Protein AF-A0A1I4N1U7-F1 (afdb_monomer_lite)

Organism: NCBI:txid1123291

Radius of gyration: 27.16 Å; chains: 1; bounding box: 63×32×79 Å

Foldseek 3Di:
DEAEDQDVVVVVVVVVVLVVCVVVPVLVVVVVVLVVVPPDDPDDDDPPNPNQPPVNSVVVCCCSNDYHYHYPPPRFQWDFDWQKIWGAAPPPRDIDIDGPPDPRGDDPVNVVVCRDPVVSVLDHDPVQQVAAQPVPRDGHDPPPPDSHHPVVVVVVVVPDD

pLDDT: mean 72.29, std 11.99, range [39.81, 88.31]

Structure (mmCIF, N/CA/C/O backbone):
data_AF-A0A1I4N1U7-F1
#
_entry.id   AF-A0A1I4N1U7-F1
#
loop_
_atom_site.group_PDB
_atom_site.id
_atom_site.type_symbol
_atom_site.label_atom_id
_atom_site.label_alt_id
_atom_site.label_comp_id
_atom_site.label_asym_id
_atom_site.label_entity_id
_atom_site.label_seq_id
_atom_site.pdbx_PDB_ins_code
_atom_site.Cartn_x
_atom_site.Cartn_y
_atom_site.Cartn_z
_atom_site.occupancy
_atom_site.B_iso_or_equiv
_atom_site.auth_seq_id
_atom_site.auth_comp_id
_atom_site.auth_asym_id
_atom_site.auth_atom_id
_atom_site.pdbx_PDB_model_num
ATOM 1 N N . MET A 1 1 ? 19.500 -0.857 -9.298 1.00 81.88 1 MET A N 1
ATOM 2 C CA . MET A 1 1 ? 18.401 -0.002 -8.799 1.00 81.88 1 MET A CA 1
ATOM 3 C C . MET A 1 1 ? 17.379 -0.821 -8.011 1.00 81.88 1 MET A C 1
ATOM 5 O O . MET A 1 1 ? 16.986 -1.894 -8.466 1.00 81.88 1 MET A O 1
ATOM 9 N N . LYS A 1 2 ? 16.947 -0.338 -6.834 1.00 85.44 2 LYS A N 1
ATOM 10 C CA . LYS A 1 2 ? 15.832 -0.913 -6.055 1.00 85.44 2 LYS A CA 1
ATOM 11 C C . LYS A 1 2 ? 14.646 0.051 -6.083 1.00 85.44 2 LYS A C 1
ATOM 13 O O . LYS A 1 2 ? 14.818 1.215 -5.746 1.00 85.44 2 LYS A O 1
ATOM 18 N N . ILE A 1 3 ? 13.468 -0.454 -6.439 1.00 84.62 3 ILE A N 1
ATOM 19 C CA . ILE A 1 3 ? 12.209 0.299 -6.466 1.00 84.62 3 ILE A CA 1
ATOM 20 C C . ILE A 1 3 ? 11.267 -0.354 -5.460 1.00 84.62 3 ILE A C 1
ATOM 22 O O . ILE A 1 3 ? 11.062 -1.569 -5.505 1.00 84.62 3 ILE A O 1
ATOM 26 N N . ILE A 1 4 ? 10.742 0.445 -4.536 1.00 84.12 4 ILE A N 1
ATOM 27 C CA . ILE A 1 4 ? 9.726 0.015 -3.577 1.00 84.12 4 ILE A CA 1
ATOM 28 C C . ILE A 1 4 ? 8.384 0.498 -4.113 1.00 84.12 4 ILE A C 1
ATOM 30 O O . ILE A 1 4 ? 8.255 1.672 -4.447 1.00 84.12 4 ILE A O 1
ATOM 34 N N . VAL A 1 5 ? 7.430 -0.416 -4.240 1.00 79.25 5 VAL A N 1
ATOM 35 C CA . VAL A 1 5 ? 6.082 -0.137 -4.743 1.00 79.25 5 VAL A CA 1
ATOM 36 C C . VAL A 1 5 ? 5.042 -0.526 -3.711 1.00 79.25 5 VAL A C 1
ATOM 38 O O . VAL A 1 5 ? 5.297 -1.372 -2.853 1.00 79.25 5 VAL A O 1
ATOM 41 N N . ALA A 1 6 ? 3.876 0.087 -3.830 1.00 70.94 6 ALA A N 1
ATOM 42 C CA . ALA A 1 6 ? 2.799 0.013 -2.867 1.00 70.94 6 ALA A CA 1
ATOM 43 C C . ALA A 1 6 ? 1.665 -0.898 -3.326 1.00 70.94 6 ALA A C 1
ATOM 45 O O . ALA A 1 6 ? 0.542 -0.662 -2.908 1.00 70.94 6 ALA A O 1
ATOM 46 N N . ASN A 1 7 ? 1.893 -1.860 -4.231 1.00 65.00 7 ASN A N 1
ATOM 47 C CA . ASN A 1 7 ? 1.105 -3.097 -4.362 1.00 65.00 7 ASN A CA 1
ATOM 48 C C . ASN A 1 7 ? 1.618 -3.948 -5.539 1.00 65.00 7 ASN A C 1
ATOM 50 O O . ASN A 1 7 ? 2.520 -3.576 -6.295 1.00 65.00 7 ASN A O 1
ATOM 54 N N . GLN A 1 8 ? 1.005 -5.122 -5.728 1.00 68.69 8 GLN A N 1
ATOM 55 C CA . GLN A 1 8 ? 1.286 -6.002 -6.863 1.00 68.69 8 GLN A CA 1
ATOM 56 C C . GLN A 1 8 ? 0.906 -5.384 -8.221 1.00 68.69 8 GLN A C 1
ATOM 58 O O . GLN A 1 8 ? 1.605 -5.640 -9.198 1.00 68.69 8 GLN A O 1
ATOM 63 N N . ALA A 1 9 ? -0.144 -4.559 -8.309 1.00 66.06 9 ALA A N 1
ATOM 64 C CA . ALA A 1 9 ? -0.532 -3.942 -9.578 1.00 66.06 9 ALA A CA 1
ATOM 65 C C . ALA A 1 9 ? 0.510 -2.909 -10.037 1.00 66.06 9 ALA A C 1
ATOM 67 O O . ALA A 1 9 ? 0.911 -2.920 -11.202 1.00 66.06 9 ALA A O 1
ATOM 68 N N . GLU A 1 10 ? 1.028 -2.092 -9.116 1.00 72.00 10 GLU A N 1
ATOM 69 C CA . GLU A 1 10 ? 2.164 -1.199 -9.364 1.00 72.00 10 GLU A CA 1
ATOM 70 C C . GLU A 1 10 ? 3.428 -1.980 -9.713 1.00 72.00 10 GLU A C 1
ATOM 72 O O . GLU A 1 10 ? 4.117 -1.645 -10.677 1.00 72.00 10 GLU A O 1
ATOM 77 N N . LYS A 1 11 ? 3.713 -3.074 -8.994 1.00 80.00 11 LYS A N 1
ATOM 78 C CA . LYS A 1 11 ? 4.831 -3.960 -9.334 1.00 80.00 11 LYS A CA 1
ATOM 79 C C . LYS A 1 11 ? 4.727 -4.463 -10.769 1.00 80.00 11 LYS A C 1
ATOM 81 O O . LYS A 1 11 ? 5.711 -4.402 -11.506 1.00 80.00 11 LYS A O 1
ATOM 86 N N . ASP A 1 12 ? 3.556 -4.936 -11.178 1.00 76.31 12 ASP A N 1
ATOM 87 C CA . ASP A 1 12 ? 3.317 -5.461 -12.521 1.00 76.31 12 ASP A CA 1
ATOM 88 C C . ASP A 1 12 ? 3.373 -4.360 -13.585 1.00 76.31 12 ASP A C 1
ATOM 90 O O . ASP A 1 12 ? 3.810 -4.607 -14.711 1.00 76.31 12 ASP A O 1
ATOM 94 N N . LEU A 1 13 ? 2.924 -3.145 -13.258 1.00 81.81 13 LEU A N 1
ATOM 95 C CA . LEU A 1 13 ? 3.002 -1.981 -14.139 1.00 81.81 13 LEU A CA 1
ATOM 96 C C . LEU A 1 13 ? 4.458 -1.564 -14.370 1.00 81.81 13 LEU A C 1
ATOM 98 O O . LEU A 1 13 ? 4.891 -1.462 -15.515 1.00 81.81 13 LEU A O 1
ATOM 102 N N . ILE A 1 14 ? 5.222 -1.381 -13.293 1.00 85.88 14 ILE A N 1
ATOM 103 C CA . ILE A 1 14 ? 6.627 -0.969 -13.354 1.00 85.88 14 ILE A CA 1
ATOM 104 C C . ILE A 1 14 ? 7.465 -2.058 -14.029 1.00 85.88 14 ILE A C 1
ATOM 106 O O . ILE A 1 14 ? 8.285 -1.757 -14.891 1.00 85.88 14 ILE A O 1
ATOM 110 N N . THR A 1 15 ? 7.194 -3.334 -13.745 1.00 85.31 15 THR A N 1
ATOM 111 C CA . THR A 1 15 ? 7.842 -4.456 -14.445 1.00 85.31 15 THR A CA 1
ATOM 112 C C . THR A 1 15 ? 7.575 -4.401 -15.952 1.00 85.31 15 THR A C 1
ATOM 114 O O . THR A 1 15 ? 8.503 -4.528 -16.749 1.00 85.31 15 THR A O 1
ATOM 117 N N . ARG A 1 16 ? 6.322 -4.166 -16.368 1.00 85.62 16 ARG A N 1
ATOM 118 C CA . ARG A 1 16 ? 5.968 -4.020 -17.790 1.00 85.62 16 ARG A CA 1
ATOM 119 C C . ARG A 1 16 ? 6.640 -2.814 -18.437 1.00 85.62 16 ARG A C 1
ATOM 121 O O . ARG A 1 16 ? 7.073 -2.928 -19.579 1.00 85.62 16 ARG A O 1
ATOM 128 N N . LEU A 1 17 ? 6.757 -1.699 -17.720 1.00 86.38 17 LEU A N 1
ATOM 129 C CA . LEU A 1 17 ? 7.457 -0.511 -18.200 1.00 86.38 17 LEU A CA 1
ATOM 130 C C . LEU A 1 17 ? 8.930 -0.818 -18.491 1.00 86.38 17 LEU A C 1
ATOM 132 O O . LEU A 1 17 ? 9.381 -0.561 -19.600 1.00 86.38 17 LEU A O 1
ATOM 136 N N . PHE A 1 18 ? 9.661 -1.420 -17.548 1.00 85.81 18 PHE A N 1
ATOM 137 C CA . PHE A 1 18 ? 11.071 -1.772 -17.763 1.00 85.81 18 PHE A CA 1
ATOM 138 C C . PHE A 1 18 ? 11.259 -2.801 -18.881 1.00 85.81 18 PHE A C 1
ATOM 140 O O . PHE A 1 18 ? 12.165 -2.651 -19.702 1.00 85.81 18 PHE A O 1
ATOM 147 N N . ASN A 1 19 ? 10.363 -3.786 -18.985 1.00 84.00 19 ASN A N 1
ATOM 148 C CA . ASN A 1 19 ? 10.372 -4.726 -20.106 1.00 84.00 19 ASN A CA 1
ATOM 149 C C . ASN A 1 19 ? 10.163 -4.005 -21.444 1.00 84.00 19 ASN A C 1
ATOM 151 O O . ASN A 1 19 ? 10.911 -4.249 -22.386 1.00 84.00 19 ASN A O 1
ATOM 155 N N . ALA A 1 20 ? 9.213 -3.070 -21.519 1.00 84.19 20 ALA A N 1
ATOM 156 C CA . ALA A 1 20 ? 8.991 -2.271 -22.719 1.00 84.19 20 ALA A CA 1
ATOM 157 C C . ALA A 1 20 ? 10.212 -1.396 -23.047 1.00 84.19 20 ALA A C 1
ATOM 159 O O . ALA A 1 20 ? 10.644 -1.352 -24.194 1.00 84.19 20 ALA A O 1
ATOM 160 N N . MET A 1 21 ? 10.822 -0.739 -22.055 1.00 82.44 21 MET A N 1
ATOM 161 C CA . MET A 1 21 ? 12.041 0.055 -22.260 1.00 82.44 21 MET A CA 1
ATOM 162 C C . MET A 1 21 ? 13.187 -0.784 -22.842 1.00 82.44 21 MET A C 1
ATOM 164 O O . MET A 1 21 ? 13.931 -0.304 -23.702 1.00 82.44 21 MET A O 1
ATOM 168 N N . HIS A 1 22 ? 13.312 -2.032 -22.388 1.00 80.25 22 HIS A N 1
ATOM 169 C CA . HIS A 1 22 ? 14.269 -2.990 -22.923 1.00 80.25 22 HIS A CA 1
ATOM 170 C C . HIS A 1 22 ? 13.914 -3.409 -24.359 1.00 80.25 22 HIS A C 1
ATOM 172 O O . HIS A 1 22 ? 14.766 -3.338 -25.241 1.00 80.25 22 HIS A O 1
ATOM 178 N N . GLU A 1 23 ? 12.659 -3.786 -24.623 1.00 80.81 23 GLU A N 1
ATOM 179 C CA . GLU A 1 23 ? 12.181 -4.188 -25.956 1.00 80.81 23 GLU A CA 1
ATOM 180 C C . GLU A 1 23 ? 12.316 -3.077 -27.006 1.00 80.81 23 GLU A C 1
ATOM 182 O O . GLU A 1 23 ? 12.670 -3.349 -28.152 1.00 80.81 23 GLU A O 1
ATOM 187 N N . PHE A 1 24 ? 12.084 -1.820 -26.621 1.00 81.19 24 PHE A N 1
ATOM 188 C CA . PHE A 1 24 ? 12.241 -0.663 -27.503 1.00 81.19 24 PHE A CA 1
ATOM 189 C C . PHE A 1 24 ? 13.697 -0.205 -27.666 1.00 81.19 24 PHE A C 1
ATOM 191 O O . PHE A 1 24 ? 13.947 0.778 -28.365 1.00 81.19 24 PHE A O 1
ATOM 198 N N . GLY A 1 25 ? 14.662 -0.887 -27.041 1.00 72.25 25 GLY A N 1
ATOM 199 C CA . GLY A 1 25 ? 16.081 -0.571 -27.187 1.00 72.25 25 GLY A CA 1
ATOM 200 C C . GLY A 1 25 ? 16.435 0.830 -26.685 1.00 72.25 25 GLY A C 1
ATOM 201 O O . GLY A 1 25 ? 17.335 1.467 -27.229 1.00 72.25 25 GLY A O 1
ATOM 202 N N . ILE A 1 26 ? 15.748 1.341 -25.653 1.00 73.69 26 ILE A N 1
ATOM 203 C CA . ILE A 1 26 ? 15.978 2.706 -25.141 1.00 73.69 26 ILE A CA 1
ATOM 204 C C . ILE A 1 26 ? 17.439 2.898 -24.715 1.00 73.69 26 ILE A C 1
ATOM 206 O O . ILE A 1 26 ? 18.019 3.953 -24.948 1.00 73.69 26 ILE A O 1
ATOM 210 N N . LEU A 1 27 ? 18.074 1.862 -24.167 1.00 68.06 27 LEU A N 1
ATOM 211 C CA . LEU A 1 27 ? 19.499 1.886 -23.823 1.00 68.06 27 LEU A CA 1
ATOM 212 C C . LEU A 1 27 ? 20.405 2.019 -25.054 1.00 68.06 27 LEU A C 1
ATOM 214 O O . LEU A 1 27 ? 21.406 2.730 -25.015 1.00 68.06 27 LEU A O 1
ATOM 218 N N . GLU A 1 28 ? 20.053 1.361 -26.157 1.00 69.00 28 GLU A N 1
ATOM 219 C CA . GLU A 1 28 ? 20.783 1.463 -27.424 1.00 69.00 28 GLU A CA 1
ATOM 220 C C . GLU A 1 28 ? 20.582 2.843 -28.055 1.00 69.00 28 GLU A C 1
ATOM 222 O O . GLU A 1 28 ? 21.521 3.410 -28.613 1.00 69.00 28 GLU A O 1
ATOM 227 N N . TYR A 1 29 ? 19.384 3.415 -27.911 1.00 67.94 29 TYR A N 1
ATOM 228 C CA . TYR A 1 29 ? 19.085 4.786 -28.308 1.00 67.94 29 TYR A CA 1
ATOM 229 C C . TYR A 1 29 ? 19.911 5.802 -27.504 1.00 67.94 29 TYR A C 1
ATOM 231 O O . TYR A 1 29 ? 20.592 6.633 -28.102 1.00 67.94 29 TYR A O 1
ATOM 239 N N . ILE A 1 30 ? 19.936 5.686 -26.170 1.00 67.19 30 ILE A N 1
ATOM 240 C CA . ILE A 1 30 ? 20.739 6.541 -25.279 1.00 67.19 30 ILE A CA 1
ATOM 241 C C . ILE A 1 30 ? 22.227 6.447 -25.637 1.00 67.19 30 ILE A C 1
ATOM 243 O O . ILE A 1 30 ? 22.895 7.473 -25.769 1.00 67.19 30 ILE A O 1
ATOM 247 N N . HIS A 1 31 ? 22.745 5.234 -25.858 1.00 64.50 31 HIS A N 1
ATOM 248 C CA . HIS A 1 31 ? 24.144 5.020 -26.236 1.00 64.50 31 HIS A CA 1
ATOM 249 C C . HIS A 1 31 ? 24.481 5.592 -27.626 1.00 64.50 31 HIS A C 1
ATOM 251 O O . HIS A 1 31 ? 25.570 6.118 -27.858 1.00 64.50 31 HIS A O 1
ATOM 257 N N . LYS A 1 32 ? 23.543 5.514 -28.575 1.00 64.06 32 LYS A N 1
ATOM 258 C CA . LYS A 1 32 ? 23.714 6.040 -29.935 1.00 64.06 32 LYS A CA 1
ATOM 259 C C . LYS A 1 32 ? 23.662 7.567 -29.991 1.00 64.06 32 LYS A C 1
ATOM 261 O O . LYS A 1 32 ? 24.381 8.152 -30.794 1.00 64.06 32 LYS A O 1
ATOM 266 N N . GLU A 1 33 ? 22.829 8.209 -29.179 1.00 62.56 33 GLU A N 1
ATOM 267 C CA . GLU A 1 33 ? 22.786 9.674 -29.092 1.00 62.56 33 GLU A CA 1
ATOM 268 C C . GLU A 1 33 ? 24.039 10.220 -28.390 1.00 62.56 33 GLU A C 1
ATOM 270 O O . GLU A 1 33 ? 24.707 11.091 -28.937 1.00 62.56 33 GLU A O 1
ATOM 275 N N . THR A 1 34 ? 24.472 9.610 -27.280 1.00 58.56 34 THR A N 1
ATOM 276 C CA . THR A 1 34 ? 25.704 10.025 -26.571 1.00 58.56 34 THR A CA 1
ATOM 277 C C . THR A 1 34 ? 26.985 9.846 -27.389 1.00 58.56 34 THR A C 1
ATOM 279 O O . THR A 1 34 ? 27.931 10.610 -27.226 1.00 58.56 34 THR A O 1
ATOM 282 N N . THR A 1 35 ? 27.041 8.877 -28.308 1.00 55.97 35 THR A N 1
ATOM 283 C CA . THR A 1 35 ? 28.216 8.675 -29.177 1.00 55.97 35 THR A CA 1
ATOM 284 C C . THR A 1 35 ? 28.219 9.555 -30.429 1.00 55.97 35 THR A C 1
ATOM 286 O O . THR A 1 35 ? 29.297 9.867 -30.938 1.00 55.97 35 THR A O 1
ATOM 289 N N . LYS A 1 36 ? 27.062 10.017 -30.924 1.00 54.56 36 LYS A N 1
ATOM 290 C CA . LYS A 1 36 ? 26.997 10.922 -32.090 1.00 54.56 36 LYS A CA 1
ATOM 291 C C . LYS A 1 36 ? 27.615 12.297 -31.819 1.00 54.56 36 LYS A C 1
ATOM 293 O O . LYS A 1 36 ? 28.273 12.826 -32.716 1.00 54.56 36 LYS A O 1
ATOM 298 N N . ASP A 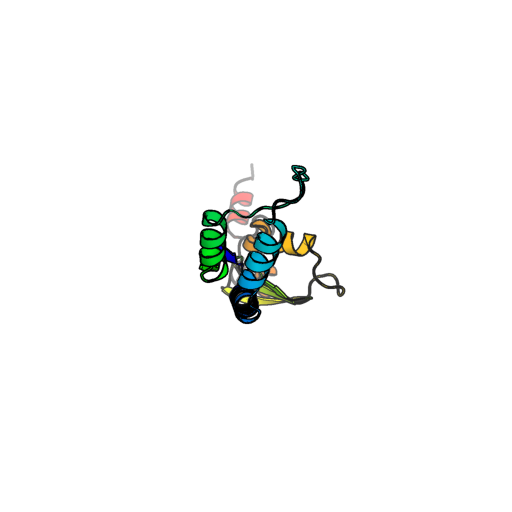1 37 ? 27.478 12.821 -30.604 1.00 51.00 37 ASP A N 1
ATOM 299 C CA . ASP A 1 37 ? 28.015 14.138 -30.222 1.00 51.00 37 ASP A CA 1
ATOM 300 C C . ASP A 1 37 ? 29.476 14.110 -29.740 1.00 51.00 37 ASP A C 1
ATOM 302 O O . ASP A 1 37 ? 30.084 15.150 -29.515 1.00 51.00 37 ASP A O 1
ATOM 306 N N . THR A 1 38 ? 30.114 12.934 -29.689 1.00 48.62 38 THR A N 1
ATOM 307 C CA . THR A 1 38 ? 31.555 12.813 -29.365 1.00 48.62 38 THR A CA 1
ATOM 308 C C . THR A 1 38 ? 32.497 13.001 -30.560 1.00 48.62 38 THR A C 1
ATOM 310 O O . THR A 1 38 ? 33.710 12.809 -30.442 1.00 48.62 38 THR A O 1
ATOM 313 N N . SER A 1 39 ? 31.984 13.417 -31.722 1.00 47.09 39 SER A N 1
ATOM 314 C CA . SER A 1 39 ? 32.859 13.934 -32.781 1.00 47.09 39 SER A CA 1
ATOM 315 C C . SER A 1 39 ? 33.426 15.279 -32.314 1.00 47.09 39 SER A C 1
ATOM 317 O O . SER A 1 39 ? 32.629 16.158 -31.995 1.00 47.09 39 SER A O 1
ATOM 319 N N . PRO A 1 40 ? 34.755 15.496 -32.279 1.00 44.12 40 PRO A N 1
ATOM 320 C CA . PRO A 1 40 ? 35.328 16.744 -31.791 1.00 44.12 40 PRO A CA 1
ATOM 321 C C . PRO A 1 40 ? 35.007 17.869 -32.782 1.00 44.12 40 PRO A C 1
ATOM 323 O O . PRO A 1 40 ? 35.767 18.147 -33.707 1.00 44.12 40 PRO A O 1
ATOM 326 N N . ARG A 1 41 ? 33.849 18.507 -32.616 1.00 49.03 41 ARG A N 1
ATOM 327 C CA . ARG A 1 41 ? 33.580 19.836 -33.151 1.00 49.03 41 ARG A CA 1
ATOM 328 C C . ARG A 1 41 ? 34.124 20.820 -32.133 1.00 49.03 41 ARG A C 1
ATOM 330 O O . ARG A 1 41 ? 33.528 21.009 -31.085 1.00 49.03 41 ARG A O 1
ATOM 337 N N . ASP A 1 42 ? 35.302 21.350 -32.445 1.00 43.44 42 ASP A N 1
ATOM 338 C CA . ASP A 1 42 ? 35.855 22.599 -31.918 1.00 43.44 42 ASP A CA 1
ATOM 339 C C . ASP A 1 42 ? 35.376 22.997 -30.513 1.00 43.44 42 ASP A C 1
ATOM 341 O O . ASP A 1 42 ? 34.525 23.861 -30.373 1.00 43.44 42 ASP A O 1
ATOM 345 N N . GLY A 1 43 ? 35.965 22.397 -29.475 1.00 47.38 43 GLY A N 1
ATOM 346 C CA . GLY A 1 43 ? 36.270 23.064 -28.198 1.00 47.38 43 GLY A CA 1
ATOM 347 C C . GLY A 1 43 ? 35.158 23.775 -27.410 1.00 47.38 43 GLY A C 1
ATOM 348 O O . GLY A 1 43 ? 35.490 24.468 -26.452 1.00 47.38 43 GLY A O 1
ATOM 349 N N . THR A 1 44 ? 33.883 23.624 -27.752 1.00 46.06 44 THR A N 1
ATOM 350 C CA . THR A 1 44 ? 32.753 24.184 -27.001 1.00 46.06 44 THR A CA 1
ATOM 351 C C . THR A 1 44 ? 31.837 23.053 -26.578 1.00 46.06 44 THR A C 1
ATOM 353 O O . THR A 1 44 ? 30.884 22.722 -27.277 1.00 46.06 44 THR A O 1
ATOM 356 N N . VAL A 1 45 ? 32.163 22.445 -25.439 1.00 47.41 45 VAL A N 1
ATOM 357 C CA . VAL A 1 45 ? 31.194 21.665 -24.667 1.00 47.41 45 VAL A CA 1
ATOM 358 C C . VAL A 1 45 ? 30.226 22.696 -24.091 1.00 47.41 45 VAL A C 1
ATOM 360 O O . VAL A 1 45 ? 30.654 23.562 -23.326 1.00 47.41 45 VAL A O 1
ATOM 363 N N . ASN A 1 46 ? 28.965 22.684 -24.522 1.00 50.47 46 ASN A N 1
ATOM 364 C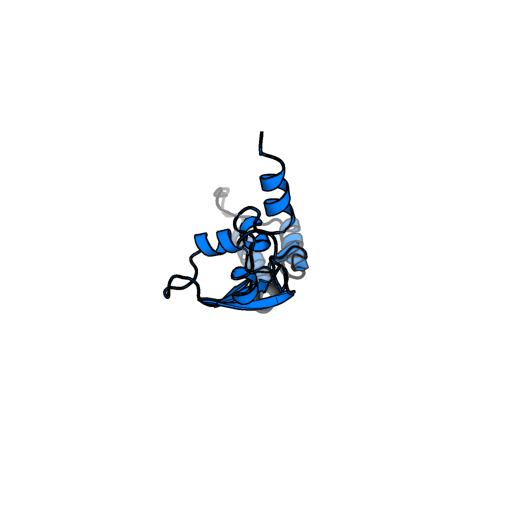 CA . ASN A 1 46 ? 27.936 23.402 -23.779 1.00 50.47 46 ASN A CA 1
ATOM 365 C C . ASN A 1 46 ? 27.723 22.634 -22.469 1.00 50.47 46 ASN A C 1
ATOM 367 O O . ASN A 1 46 ? 27.673 21.407 -22.487 1.00 50.47 46 ASN A O 1
ATOM 371 N N . ASP A 1 47 ? 27.576 23.334 -21.344 1.00 49.16 47 ASP A N 1
ATOM 372 C CA . ASP A 1 47 ? 27.331 22.713 -20.027 1.00 49.16 47 ASP A CA 1
ATOM 373 C C . ASP A 1 47 ? 26.049 21.843 -19.985 1.00 49.16 47 ASP A C 1
ATOM 375 O O . ASP A 1 47 ? 25.844 21.095 -19.031 1.00 49.16 47 ASP A O 1
ATOM 379 N N . ASP A 1 48 ? 25.211 21.905 -21.026 1.00 50.00 48 ASP A N 1
ATOM 380 C CA . ASP A 1 48 ? 23.978 21.126 -21.181 1.00 50.00 48 ASP A CA 1
ATOM 381 C C . ASP A 1 48 ? 24.172 19.771 -21.901 1.00 50.00 48 ASP A C 1
ATOM 383 O O . ASP A 1 48 ? 23.230 18.976 -21.976 1.00 50.00 48 ASP A O 1
ATOM 387 N N . ASP A 1 49 ? 25.370 19.470 -22.419 1.00 49.84 49 ASP A N 1
ATOM 388 C CA . ASP A 1 49 ? 25.642 18.200 -23.100 1.00 49.84 49 ASP A CA 1
ATOM 389 C C . ASP A 1 49 ? 25.909 17.089 -22.069 1.00 49.84 49 ASP A C 1
ATOM 391 O O . ASP A 1 49 ? 26.999 16.950 -21.506 1.00 49.84 49 ASP A O 1
ATOM 395 N N . PHE A 1 50 ? 24.887 16.270 -21.807 1.00 52.47 50 PHE A N 1
ATOM 396 C CA . PHE A 1 50 ? 24.959 15.150 -20.866 1.00 52.47 50 PHE A CA 1
ATOM 397 C C . PHE A 1 50 ? 25.762 13.982 -21.465 1.00 52.47 50 PHE A C 1
ATOM 399 O O . PHE A 1 50 ? 25.218 13.047 -22.057 1.00 52.47 50 PHE A O 1
ATOM 406 N N . ILE A 1 51 ? 27.086 14.037 -21.330 1.00 55.59 51 ILE A N 1
ATOM 407 C CA . ILE A 1 51 ? 27.981 12.958 -21.755 1.00 55.59 51 ILE A CA 1
ATOM 408 C C . ILE A 1 51 ? 27.944 11.851 -20.698 1.00 55.59 51 ILE A C 1
ATOM 410 O O . ILE A 1 51 ? 28.567 11.969 -19.646 1.00 55.59 51 ILE A O 1
ATOM 414 N N . ILE A 1 52 ? 27.232 10.761 -20.990 1.00 57.62 52 ILE A N 1
ATOM 415 C CA . ILE A 1 52 ? 27.286 9.539 -20.179 1.00 57.62 52 ILE A CA 1
ATOM 416 C C . ILE A 1 52 ? 28.590 8.818 -20.519 1.00 57.62 52 ILE A C 1
ATOM 418 O O . ILE A 1 52 ? 28.781 8.337 -21.641 1.00 57.62 52 ILE A O 1
ATOM 422 N N . TRP A 1 53 ? 29.503 8.742 -19.557 1.00 57.59 53 TRP A N 1
ATOM 423 C CA . TRP A 1 53 ? 30.784 8.067 -19.742 1.00 57.59 53 TRP A CA 1
ATOM 424 C C . TRP A 1 53 ? 30.568 6.547 -19.841 1.00 57.59 53 TRP A C 1
ATOM 426 O O . TRP A 1 53 ? 29.606 6.003 -19.305 1.00 57.59 53 TRP A O 1
ATOM 436 N N . SER A 1 54 ? 31.448 5.821 -20.544 1.00 60.31 54 SER A N 1
ATOM 437 C CA . SER A 1 54 ? 31.245 4.382 -20.836 1.00 60.31 54 SER A CA 1
ATOM 438 C C . SER A 1 54 ? 30.958 3.509 -19.600 1.00 60.31 54 SER A C 1
ATOM 440 O O . SER A 1 54 ? 30.165 2.577 -19.672 1.00 60.31 54 SER A O 1
ATOM 442 N N . ASN A 1 55 ? 31.539 3.861 -18.453 1.00 64.62 55 ASN A N 1
ATOM 443 C CA . ASN A 1 55 ? 31.300 3.231 -17.156 1.00 64.62 55 ASN A CA 1
ATOM 444 C C . ASN A 1 55 ? 29.901 3.530 -16.588 1.00 64.62 55 ASN A C 1
ATOM 446 O O . ASN A 1 55 ? 29.295 2.662 -15.970 1.00 64.62 55 ASN A O 1
ATOM 450 N N . GLU A 1 56 ? 29.376 4.735 -16.795 1.00 63.28 56 GLU A N 1
ATOM 451 C CA . GLU A 1 56 ? 28.028 5.132 -16.371 1.00 63.28 56 GLU A CA 1
ATOM 452 C C . GLU A 1 56 ? 26.956 4.485 -17.255 1.00 63.28 56 GLU A C 1
ATOM 454 O O . GLU A 1 56 ? 25.900 4.094 -16.763 1.00 63.28 56 GLU A O 1
ATOM 459 N N . ALA A 1 57 ? 27.250 4.287 -18.544 1.00 65.56 57 ALA A N 1
ATOM 460 C CA . ALA A 1 57 ? 26.367 3.581 -19.469 1.00 65.56 57 ALA A CA 1
ATOM 461 C C . ALA A 1 57 ? 26.188 2.099 -19.090 1.00 65.56 57 ALA A C 1
ATOM 463 O O . ALA A 1 57 ? 25.084 1.565 -19.205 1.00 65.56 57 ALA A O 1
ATOM 464 N N . ASP A 1 58 ? 27.246 1.441 -18.606 1.00 66.50 58 ASP A N 1
ATOM 465 C CA . ASP A 1 58 ? 27.169 0.057 -18.130 1.00 66.50 58 ASP A CA 1
ATOM 466 C C . ASP A 1 58 ? 26.383 -0.061 -16.816 1.00 66.50 58 ASP A C 1
ATOM 468 O O . ASP A 1 58 ? 25.567 -0.974 -16.678 1.00 66.50 58 ASP A O 1
ATOM 472 N N . ILE A 1 59 ? 26.541 0.900 -15.899 1.00 72.06 59 ILE A N 1
ATOM 473 C CA . ILE A 1 59 ? 25.737 0.977 -14.668 1.00 72.06 59 ILE A CA 1
ATOM 474 C C . ILE A 1 59 ? 24.259 1.181 -15.015 1.00 72.06 59 ILE A C 1
ATOM 476 O O . ILE A 1 59 ? 23.410 0.434 -14.538 1.00 72.06 59 ILE A O 1
ATOM 480 N N . LEU A 1 60 ? 23.939 2.135 -15.894 1.00 70.56 60 LEU A N 1
ATOM 481 C CA . LEU A 1 60 ? 22.564 2.389 -16.335 1.00 70.56 60 LEU A CA 1
ATOM 482 C C . LEU A 1 60 ? 21.949 1.173 -17.029 1.00 70.56 60 LEU A C 1
ATOM 484 O O . LEU A 1 60 ? 20.776 0.872 -16.813 1.00 70.56 60 LEU A O 1
ATOM 488 N N . ARG A 1 61 ? 22.736 0.441 -17.826 1.00 70.31 61 ARG A N 1
ATOM 489 C CA . ARG A 1 61 ? 22.297 -0.820 -18.431 1.00 70.31 61 ARG A CA 1
ATOM 490 C C . ARG A 1 61 ? 21.944 -1.845 -17.358 1.00 70.31 61 ARG A C 1
ATOM 492 O O . ARG A 1 61 ? 20.889 -2.463 -17.451 1.00 70.31 61 ARG A O 1
ATOM 499 N N . GLU A 1 62 ? 22.785 -2.029 -16.346 1.00 71.81 62 GLU A N 1
ATOM 500 C CA . GLU A 1 62 ? 22.502 -2.971 -15.259 1.00 71.81 62 GLU A CA 1
ATOM 501 C C . GLU A 1 62 ? 21.269 -2.545 -14.444 1.00 71.81 62 GLU A C 1
ATOM 503 O O . GLU A 1 62 ? 20.400 -3.365 -14.143 1.00 71.81 62 GLU A O 1
ATOM 508 N N . GLU A 1 63 ? 21.140 -1.250 -14.156 1.00 74.69 63 GLU A N 1
ATOM 509 C CA . GLU A 1 63 ? 20.040 -0.689 -13.372 1.00 74.69 63 GLU A CA 1
ATOM 510 C C . GLU A 1 63 ? 18.683 -0.759 -14.087 1.00 74.69 63 GLU A C 1
ATOM 512 O O . GLU A 1 63 ? 17.673 -1.032 -13.434 1.00 74.69 63 GLU A O 1
ATOM 517 N N . ILE A 1 64 ? 18.656 -0.528 -15.403 1.00 75.12 64 ILE A N 1
ATOM 518 C CA . ILE A 1 64 ? 17.437 -0.511 -16.226 1.00 75.12 64 ILE A CA 1
ATOM 519 C C . ILE A 1 64 ? 17.047 -1.921 -16.682 1.00 75.12 64 ILE A C 1
ATOM 521 O O . ILE A 1 64 ? 15.859 -2.231 -16.729 1.00 75.12 64 ILE A O 1
ATOM 525 N N . CYS A 1 65 ? 18.009 -2.796 -16.997 1.00 73.75 65 CYS A N 1
ATOM 526 C CA . CYS A 1 65 ? 17.700 -4.165 -17.423 1.00 73.75 65 CYS A CA 1
ATOM 527 C C . CYS A 1 65 ? 17.316 -5.081 -16.256 1.00 73.75 65 CYS A C 1
ATOM 529 O O . CYS A 1 65 ? 16.582 -6.047 -16.461 1.00 73.75 65 CYS A O 1
ATOM 531 N N . TYR A 1 66 ? 17.807 -4.804 -15.043 1.00 76.00 66 TYR A N 1
ATOM 532 C CA . TYR A 1 66 ? 17.594 -5.669 -13.881 1.00 76.00 66 TYR A CA 1
ATOM 533 C C . TYR A 1 66 ? 17.156 -4.890 -12.627 1.00 76.00 66 TYR A C 1
ATOM 535 O O . TYR A 1 66 ? 17.804 -4.977 -11.577 1.00 76.00 66 TYR A O 1
ATOM 543 N N . PRO A 1 67 ? 16.042 -4.134 -12.680 1.00 82.25 67 PRO A N 1
ATOM 544 C CA . PRO A 1 67 ? 15.537 -3.433 -11.511 1.00 82.25 67 PRO A CA 1
ATOM 545 C C . PRO A 1 67 ? 14.999 -4.433 -10.481 1.00 82.25 67 PRO A C 1
ATOM 547 O O . PRO A 1 67 ? 14.225 -5.343 -10.786 1.00 82.25 67 PRO A O 1
ATOM 550 N N . ARG A 1 68 ? 15.364 -4.237 -9.213 1.00 85.06 68 ARG A N 1
ATOM 551 C CA . ARG A 1 68 ? 14.797 -5.004 -8.101 1.00 85.06 68 ARG A CA 1
ATOM 552 C C . ARG A 1 68 ? 13.532 -4.306 -7.608 1.00 85.06 68 ARG A C 1
ATOM 554 O O . ARG A 1 68 ? 13.626 -3.339 -6.855 1.00 85.06 68 ARG A O 1
ATOM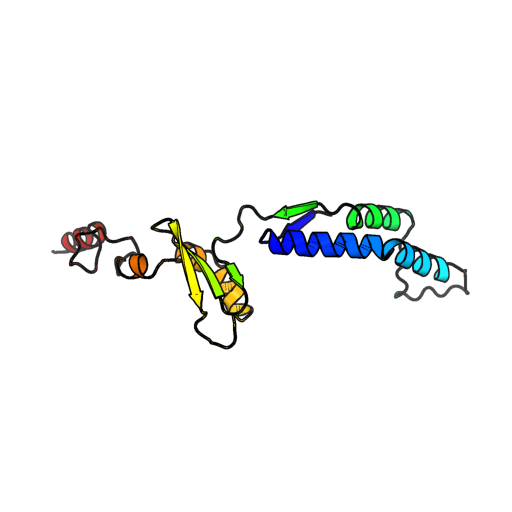 561 N N . ILE A 1 69 ? 12.367 -4.797 -8.033 1.00 85.38 69 ILE A N 1
ATOM 562 C CA . ILE A 1 69 ? 11.058 -4.246 -7.651 1.00 85.38 69 ILE A CA 1
ATOM 563 C C . ILE A 1 69 ? 10.485 -5.044 -6.472 1.00 85.38 69 ILE A C 1
ATOM 565 O O . ILE A 1 69 ? 10.126 -6.225 -6.594 1.00 85.38 69 ILE A O 1
ATOM 569 N N . GLU A 1 70 ? 10.408 -4.398 -5.315 1.00 85.69 70 GLU A N 1
ATOM 570 C CA . GLU A 1 70 ? 9.897 -4.976 -4.075 1.00 85.69 70 GLU A CA 1
ATOM 571 C C . GLU A 1 70 ? 8.604 -4.288 -3.668 1.00 85.69 70 GLU A C 1
ATOM 573 O O . GLU A 1 70 ? 8.497 -3.072 -3.746 1.00 85.69 70 GLU A O 1
ATOM 578 N N . ILE A 1 71 ? 7.636 -5.082 -3.222 1.00 76.69 71 ILE A N 1
ATOM 579 C CA . ILE A 1 71 ? 6.429 -4.550 -2.597 1.00 76.69 71 ILE A CA 1
ATOM 580 C C . ILE A 1 71 ? 6.801 -4.166 -1.167 1.00 76.69 71 ILE A C 1
ATOM 582 O O . ILE A 1 71 ? 7.468 -4.960 -0.485 1.00 76.69 71 ILE A O 1
ATOM 586 N N . ASP A 1 72 ? 6.419 -2.967 -0.733 1.00 79.25 72 ASP A N 1
ATOM 587 C CA . ASP A 1 72 ? 6.579 -2.588 0.664 1.00 79.25 72 ASP A CA 1
ATOM 588 C C . ASP A 1 72 ? 5.757 -3.545 1.531 1.00 79.25 72 ASP A C 1
ATOM 590 O O . ASP A 1 72 ? 4.561 -3.729 1.352 1.00 79.25 72 ASP A O 1
ATOM 594 N N . LYS A 1 73 ? 6.404 -4.213 2.484 1.00 61.53 73 LYS A N 1
ATOM 595 C CA . LYS A 1 73 ? 5.688 -5.112 3.402 1.00 61.53 73 LYS A CA 1
ATOM 596 C C . LYS A 1 73 ? 4.947 -4.349 4.496 1.00 61.53 73 LYS A C 1
ATOM 598 O O . LYS A 1 73 ? 4.194 -4.969 5.238 1.00 61.53 73 LYS A O 1
ATOM 603 N N . ASN A 1 74 ? 5.198 -3.048 4.600 1.00 65.12 74 ASN A N 1
ATOM 604 C CA . ASN A 1 74 ? 4.488 -2.125 5.474 1.00 65.12 74 ASN A CA 1
ATOM 605 C C . ASN A 1 74 ? 3.415 -1.346 4.709 1.00 65.12 74 ASN A C 1
ATOM 607 O O . ASN A 1 74 ? 2.911 -0.352 5.223 1.00 65.12 74 ASN A O 1
ATOM 611 N N . GLU A 1 75 ? 3.124 -1.761 3.476 1.00 60.88 75 GLU A N 1
ATOM 612 C CA . GLU A 1 75 ? 2.064 -1.187 2.673 1.00 60.88 75 GLU A CA 1
ATOM 613 C C . GLU A 1 75 ? 0.738 -1.237 3.430 1.00 60.88 75 GLU A C 1
ATOM 615 O O . GLU A 1 75 ? 0.346 -2.241 4.027 1.00 60.88 75 GLU A O 1
ATOM 620 N N . SER A 1 76 ? 0.113 -0.080 3.415 1.00 60.25 76 SER A N 1
ATOM 621 C CA . SER A 1 76 ? -1.158 0.306 3.992 1.00 60.25 76 SER A CA 1
ATOM 622 C C . SER A 1 76 ? -2.277 -0.671 3.634 1.00 60.25 76 SER A C 1
ATOM 624 O O . SER A 1 76 ? -2.475 -1.034 2.475 1.00 60.25 76 SER A O 1
ATOM 626 N N . ASP A 1 77 ? -3.070 -1.057 4.635 1.00 68.44 77 ASP A N 1
ATOM 627 C CA . ASP A 1 77 ? -4.240 -1.916 4.442 1.00 68.44 77 ASP A CA 1
ATOM 628 C C . ASP A 1 77 ? -5.322 -1.223 3.597 1.00 68.44 77 ASP A C 1
ATOM 630 O O . ASP A 1 77 ? -6.142 -1.905 2.979 1.00 68.44 77 ASP A O 1
ATOM 634 N N . ILE A 1 78 ? -5.321 0.115 3.551 1.00 81.50 78 ILE A N 1
ATOM 635 C CA . ILE A 1 78 ? -6.256 0.931 2.762 1.00 81.50 78 ILE A CA 1
ATOM 636 C C . ILE A 1 78 ? -5.713 1.198 1.348 1.00 81.50 78 ILE A C 1
ATOM 638 O O . ILE A 1 78 ? -4.660 1.806 1.172 1.00 81.50 78 ILE A O 1
ATOM 642 N N . LYS A 1 79 ? -6.493 0.809 0.339 1.00 82.19 79 LYS A N 1
ATOM 643 C CA . LYS A 1 79 ? -6.247 0.955 -1.100 1.00 82.19 79 LYS A CA 1
ATOM 644 C C . LYS A 1 79 ? -7.298 1.848 -1.739 1.00 82.19 79 LYS A C 1
ATOM 646 O O . LYS A 1 79 ? -8.478 1.728 -1.422 1.00 82.19 79 LYS A O 1
ATOM 6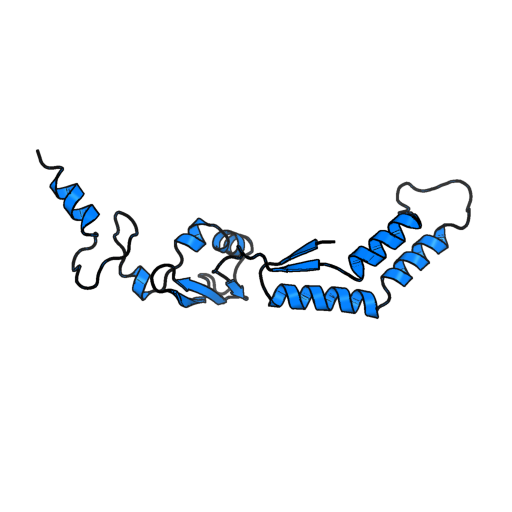51 N N . VAL A 1 80 ? -6.879 2.673 -2.692 1.00 81.88 80 VAL A N 1
ATOM 652 C CA . VAL A 1 80 ? -7.755 3.582 -3.438 1.00 81.88 80 VAL A CA 1
ATOM 653 C C . VAL A 1 80 ? -7.637 3.281 -4.932 1.00 81.88 80 VAL A C 1
ATOM 655 O O . VAL A 1 80 ? -6.545 3.327 -5.492 1.00 81.88 80 VAL A O 1
ATOM 658 N N . GLU A 1 81 ? -8.759 2.978 -5.580 1.00 79.19 81 GLU A N 1
ATOM 659 C CA . GLU A 1 81 ? -8.866 2.706 -7.016 1.00 79.19 81 GLU A CA 1
ATOM 660 C C . GLU A 1 81 ? -9.997 3.560 -7.616 1.00 79.19 81 GLU A C 1
ATOM 662 O O . GLU A 1 81 ? -11.164 3.162 -7.651 1.00 79.19 81 GLU A O 1
ATOM 667 N N . GLY A 1 82 ? -9.655 4.765 -8.083 1.00 78.12 82 GLY A N 1
ATOM 668 C CA . GLY A 1 82 ? -10.636 5.742 -8.566 1.00 78.12 82 GLY A CA 1
ATOM 669 C C . GLY A 1 82 ? -11.493 6.285 -7.421 1.00 78.12 82 GLY A C 1
ATOM 670 O O . GLY A 1 82 ? -10.979 6.941 -6.520 1.00 78.12 82 GLY A O 1
ATOM 671 N N . GLU A 1 83 ? -12.795 6.004 -7.457 1.00 81.06 83 GLU A N 1
ATOM 672 C CA . GLU A 1 83 ? -13.741 6.342 -6.382 1.00 81.06 83 GLU A CA 1
ATOM 673 C C . GLU A 1 83 ? -13.811 5.262 -5.291 1.00 81.06 83 GLU A C 1
ATOM 675 O O . GLU A 1 83 ? -14.364 5.495 -4.217 1.00 81.06 83 GLU A O 1
ATOM 680 N N . LEU A 1 84 ? -13.284 4.062 -5.559 1.00 83.56 84 LEU A N 1
ATOM 681 C CA . LEU A 1 84 ? -13.400 2.927 -4.654 1.00 83.56 84 LEU A CA 1
ATOM 682 C C . LEU A 1 84 ? -12.268 2.944 -3.628 1.00 83.56 84 LEU A C 1
ATOM 684 O O . LEU A 1 84 ? -11.094 2.873 -3.989 1.00 83.56 84 LEU A O 1
ATOM 688 N N . VAL A 1 85 ? -12.622 2.919 -2.347 1.00 87.06 85 VAL A N 1
ATOM 689 C CA . VAL A 1 85 ? -11.674 2.740 -1.245 1.00 87.06 85 VAL A CA 1
ATOM 690 C C . VAL A 1 85 ? -11.898 1.366 -0.624 1.00 87.06 85 VAL A C 1
ATOM 692 O O . VAL A 1 85 ? -13.002 1.021 -0.210 1.00 87.06 85 VAL A O 1
ATOM 695 N N . THR A 1 86 ? -10.860 0.541 -0.584 1.00 88.31 86 THR A N 1
ATOM 696 C CA . THR A 1 86 ? -10.895 -0.807 -0.008 1.00 88.31 86 THR A CA 1
ATOM 697 C C . THR A 1 86 ? -9.948 -0.859 1.173 1.00 88.31 86 THR A C 1
ATOM 699 O O . THR A 1 86 ? -8.826 -0.398 1.050 1.00 88.31 86 THR A O 1
ATOM 702 N N . GLY A 1 87 ? -10.331 -1.470 2.287 1.00 88.12 87 GLY A N 1
ATOM 703 C CA . GLY A 1 87 ? -9.385 -1.694 3.378 1.00 88.12 87 GLY A CA 1
ATOM 704 C C . GLY A 1 87 ? -9.795 -2.828 4.294 1.00 88.12 87 GLY A C 1
ATOM 705 O O . GLY A 1 87 ? -10.869 -3.403 4.133 1.00 88.12 87 GLY A O 1
ATOM 706 N N . THR A 1 88 ? -8.952 -3.178 5.255 1.00 84.31 88 THR A N 1
ATOM 707 C CA . THR A 1 88 ? -9.248 -4.243 6.222 1.00 84.31 88 THR A CA 1
ATOM 708 C C . THR A 1 88 ? -9.664 -3.622 7.543 1.00 84.31 88 THR A C 1
ATOM 710 O O . THR A 1 88 ? -8.915 -2.850 8.131 1.00 84.31 88 THR A O 1
ATOM 713 N N . CYS A 1 89 ? -10.867 -3.936 8.033 1.00 83.56 89 CYS A N 1
ATOM 714 C CA . CYS A 1 89 ? -11.311 -3.428 9.325 1.00 83.56 89 CYS A CA 1
ATOM 715 C C . CYS A 1 89 ? -10.363 -3.903 10.430 1.00 83.56 89 CYS A C 1
ATOM 717 O O . CYS A 1 89 ? -10.217 -5.106 10.651 1.00 83.56 89 CYS A O 1
ATOM 719 N N . ARG A 1 90 ? -9.805 -2.962 11.194 1.00 82.50 90 ARG A N 1
ATOM 720 C CA . ARG A 1 90 ? -8.873 -3.264 12.288 1.00 82.50 90 ARG A CA 1
ATOM 721 C C . ARG A 1 90 ? -9.459 -4.178 13.373 1.00 82.50 90 ARG A C 1
ATOM 723 O O . ARG A 1 90 ? -8.724 -4.903 14.035 1.00 82.50 90 ARG A O 1
ATOM 730 N N . PHE A 1 91 ? -10.773 -4.132 13.582 1.00 81.44 91 PHE A N 1
ATOM 731 C CA . PHE A 1 91 ? -11.438 -4.821 14.692 1.00 81.44 91 PHE A CA 1
ATOM 732 C C . PHE A 1 91 ? -11.934 -6.223 14.369 1.00 81.44 91 PHE A C 1
ATOM 734 O O . PHE A 1 91 ? -11.881 -7.100 15.230 1.00 81.44 91 PHE A O 1
ATOM 741 N N . CYS A 1 92 ? -12.460 -6.443 13.167 1.00 79.31 92 CYS A N 1
ATOM 742 C CA . CYS A 1 92 ? -12.994 -7.748 12.775 1.00 79.31 92 CYS A CA 1
ATOM 743 C C . CYS A 1 92 ? -12.184 -8.426 11.667 1.00 79.31 92 CYS A C 1
ATOM 745 O O . CYS A 1 92 ? -12.448 -9.584 11.357 1.00 79.31 92 CYS A O 1
ATOM 747 N N . GLY A 1 93 ? -11.215 -7.728 11.066 1.00 77.38 93 GLY A N 1
ATOM 748 C CA . GLY A 1 93 ? -10.392 -8.246 9.973 1.00 77.38 93 GLY A CA 1
ATOM 749 C C . GLY A 1 93 ? -11.143 -8.424 8.652 1.00 77.38 93 GLY A C 1
ATOM 750 O O . GLY A 1 93 ? -10.585 -8.970 7.704 1.00 77.38 93 GLY A O 1
ATOM 751 N N . ILE A 1 94 ? -12.407 -7.998 8.565 1.00 83.56 94 ILE A N 1
ATOM 752 C CA . ILE A 1 94 ? -13.189 -8.093 7.330 1.00 83.56 94 ILE A CA 1
ATOM 753 C C . ILE A 1 94 ? -12.717 -7.010 6.362 1.00 83.56 94 ILE A C 1
ATOM 755 O O . ILE A 1 94 ? -12.589 -5.842 6.734 1.00 83.56 94 ILE A O 1
ATOM 759 N N . THR A 1 95 ? -12.501 -7.393 5.107 1.00 87.56 95 THR A N 1
ATOM 760 C CA . THR A 1 95 ? -12.252 -6.445 4.021 1.00 87.56 95 THR A CA 1
ATOM 761 C C . THR A 1 95 ? -13.521 -5.654 3.716 1.00 87.56 95 THR A C 1
ATOM 763 O O . THR A 1 95 ? -14.554 -6.225 3.365 1.00 87.56 95 THR A O 1
ATOM 766 N N . THR A 1 96 ? -13.437 -4.337 3.830 1.00 86.62 96 THR A N 1
ATOM 767 C CA . THR A 1 96 ? -14.503 -3.387 3.527 1.00 86.62 96 THR A CA 1
ATOM 768 C C . THR A 1 96 ? -14.227 -2.683 2.210 1.00 86.62 96 THR A C 1
ATOM 770 O O . THR A 1 96 ? -13.085 -2.575 1.763 1.00 86.62 96 THR A O 1
ATOM 773 N N . ARG A 1 97 ? -15.301 -2.218 1.574 1.00 88.31 97 ARG A N 1
ATOM 774 C CA . ARG A 1 97 ? -15.261 -1.387 0.373 1.00 88.31 97 ARG A CA 1
ATOM 775 C C . ARG A 1 97 ? -16.214 -0.221 0.575 1.00 88.31 97 ARG A C 1
ATOM 777 O O . ARG A 1 97 ? -17.347 -0.444 0.996 1.00 88.31 97 ARG A O 1
ATOM 784 N N . GLY A 1 98 ? -15.746 0.979 0.280 1.00 80.88 98 GLY A N 1
ATOM 785 C CA . GLY A 1 98 ? -16.496 2.223 0.335 1.00 80.88 98 GLY A CA 1
ATOM 786 C C . GLY A 1 98 ? -16.273 3.040 -0.931 1.00 80.88 98 GLY A C 1
ATOM 787 O O . GLY A 1 98 ? -15.404 2.722 -1.744 1.00 80.88 98 GLY A O 1
ATOM 788 N N . ILE A 1 99 ? -17.087 4.071 -1.091 1.00 79.19 99 ILE A N 1
ATOM 789 C CA . ILE A 1 99 ? -16.908 5.111 -2.102 1.00 79.19 99 ILE A CA 1
ATOM 790 C C . ILE A 1 99 ? -16.448 6.352 -1.331 1.00 79.19 99 ILE A C 1
ATOM 792 O O . ILE A 1 99 ? -16.969 6.583 -0.237 1.00 79.19 99 ILE A O 1
ATOM 796 N N . GLY A 1 100 ? -15.457 7.085 -1.848 1.00 68.19 100 GLY A N 1
ATOM 797 C CA . GLY A 1 100 ? -15.039 8.371 -1.270 1.00 68.19 100 GLY A CA 1
ATOM 798 C C . GLY A 1 100 ? -16.221 9.341 -1.127 1.00 68.19 100 GLY A C 1
ATOM 799 O O . GLY A 1 100 ? -17.229 9.186 -1.818 1.00 68.19 100 GLY A O 1
ATOM 800 N N . GLU A 1 101 ? -16.125 10.305 -0.206 1.00 66.56 101 GLU A N 1
ATOM 801 C CA . GLU A 1 101 ? -17.232 11.232 0.094 1.00 66.56 101 GLU A CA 1
ATOM 802 C C . GLU A 1 101 ? -17.667 12.038 -1.139 1.00 66.56 101 GLU A C 1
ATOM 804 O O . GLU A 1 101 ? -18.862 12.289 -1.326 1.00 66.56 101 GLU A O 1
ATOM 809 N N . ASP A 1 102 ? -16.716 12.328 -2.027 1.00 61.59 102 ASP A N 1
ATOM 810 C CA . ASP A 1 102 ? -16.941 13.092 -3.239 1.00 61.59 102 ASP A CA 1
ATOM 811 C C . ASP A 1 102 ? -16.980 12.174 -4.469 1.00 61.59 102 ASP A C 1
ATOM 813 O O . ASP A 1 102 ? -16.034 11.456 -4.804 1.00 61.59 102 ASP A O 1
ATOM 817 N N . SER A 1 103 ? -18.091 12.231 -5.207 1.00 58.28 103 SER A N 1
ATOM 818 C CA . SER A 1 103 ? -18.317 11.478 -6.452 1.00 58.28 103 SER A CA 1
ATOM 819 C C . SER A 1 103 ? -17.424 11.916 -7.626 1.00 58.28 103 SER A C 1
ATOM 821 O O . SER A 1 103 ? -17.741 11.628 -8.777 1.00 58.28 103 SER A O 1
ATOM 823 N N . GLU A 1 104 ? -16.375 12.696 -7.365 1.00 67.50 104 GLU A N 1
ATOM 824 C CA . GLU A 1 104 ? -15.400 13.163 -8.358 1.00 67.50 104 GLU A CA 1
ATOM 825 C C . GLU A 1 104 ? -14.087 12.359 -8.311 1.00 67.50 104 GLU A C 1
ATOM 827 O O . GLU A 1 104 ? -13.196 12.574 -9.137 1.00 67.50 104 GLU A O 1
ATOM 832 N N . GLY A 1 105 ? -14.003 11.371 -7.413 1.00 67.50 105 GLY A N 1
ATOM 833 C CA . GLY A 1 105 ? -12.829 10.525 -7.223 1.00 67.50 105 GLY A CA 1
ATOM 834 C C . GLY A 1 105 ? -11.887 11.063 -6.151 1.00 67.50 105 GLY A C 1
ATOM 835 O O . GLY A 1 105 ? -11.951 12.223 -5.765 1.00 67.50 105 GLY A O 1
ATOM 836 N N . CYS A 1 106 ? -11.005 10.190 -5.665 1.00 75.94 106 CYS A N 1
ATOM 837 C CA . CYS A 1 106 ? -10.071 10.529 -4.598 1.00 75.94 106 CYS A CA 1
ATOM 838 C C . CYS A 1 106 ? -8.988 11.499 -5.096 1.00 75.94 106 CYS A C 1
ATOM 840 O O . CYS A 1 106 ? -8.227 11.189 -6.022 1.00 75.94 106 CYS A O 1
ATOM 842 N N . THR A 1 107 ? -8.917 12.670 -4.471 1.00 81.62 107 THR A N 1
ATOM 843 C CA . THR A 1 107 ? -7.839 13.644 -4.651 1.00 81.62 107 THR A CA 1
ATOM 844 C C . THR A 1 107 ? -6.514 13.099 -4.115 1.00 81.62 107 THR A C 1
ATOM 846 O O . THR A 1 107 ? -6.455 12.124 -3.363 1.00 81.62 107 THR A O 1
ATOM 849 N N . TYR A 1 108 ? -5.403 13.728 -4.504 1.00 75.81 108 TYR A N 1
ATOM 850 C CA . TYR A 1 108 ? -4.097 13.320 -3.989 1.00 75.81 108 TYR A CA 1
ATOM 851 C C . TYR A 1 108 ? -3.976 13.585 -2.482 1.00 75.81 108 TYR A C 1
ATOM 853 O O . TYR A 1 108 ? -3.387 12.776 -1.769 1.00 75.81 108 TYR A O 1
ATOM 861 N N . GLU A 1 109 ? -4.549 14.686 -1.989 1.00 81.00 109 GLU A N 1
ATOM 862 C CA . GLU A 1 109 ? -4.586 14.998 -0.562 1.00 81.00 109 GLU A CA 1
ATOM 863 C C . GLU A 1 109 ? -5.339 13.921 0.231 1.00 81.00 109 GLU A C 1
ATOM 865 O O . GLU A 1 109 ? -4.800 13.407 1.209 1.00 81.00 109 GLU A O 1
ATOM 870 N N . GLU A 1 110 ? -6.525 13.511 -0.226 1.00 79.56 110 GLU A N 1
ATOM 871 C CA . GLU A 1 110 ? -7.298 12.426 0.397 1.00 79.56 110 GLU A CA 1
ATOM 872 C C . GLU A 1 110 ? -6.564 11.088 0.330 1.00 79.56 110 GLU A C 1
ATOM 874 O O . GLU A 1 110 ? -6.538 10.338 1.306 1.00 79.56 110 GLU A O 1
ATOM 879 N N . TYR A 1 111 ? -5.917 10.787 -0.800 1.00 80.88 111 TYR A N 1
ATOM 880 C CA . TYR A 1 111 ? -5.096 9.590 -0.928 1.00 80.88 111 TYR A CA 1
ATOM 881 C C . TYR A 1 111 ? -4.006 9.561 0.145 1.00 80.88 111 TYR A C 1
ATOM 883 O O . TYR A 1 111 ? -3.864 8.550 0.834 1.00 80.88 111 TYR A O 1
ATOM 891 N N . VAL A 1 112 ? -3.263 10.662 0.312 1.00 80.00 112 VAL A N 1
ATOM 892 C CA . VAL A 1 112 ? -2.223 10.796 1.344 1.00 80.00 112 VAL A CA 1
ATOM 893 C C . VAL A 1 112 ? -2.814 10.635 2.744 1.00 80.00 112 VAL A C 1
ATOM 895 O O . VAL A 1 112 ? -2.211 9.958 3.578 1.00 80.00 112 VAL A O 1
ATOM 898 N N . ASP A 1 113 ? -4.003 11.179 2.991 1.00 84.12 113 ASP A N 1
ATOM 899 C CA . ASP A 1 113 ? -4.696 11.038 4.270 1.00 84.12 113 ASP A CA 1
ATOM 900 C C . ASP A 1 113 ? -5.089 9.583 4.552 1.00 84.12 113 ASP A C 1
ATOM 902 O O . ASP A 1 113 ? -4.869 9.096 5.664 1.00 84.12 113 ASP A O 1
ATOM 906 N N . TYR A 1 114 ? -5.553 8.826 3.550 1.00 82.25 114 TYR A N 1
ATOM 907 C CA . TYR A 1 114 ? -5.771 7.379 3.674 1.00 82.25 114 TYR A CA 1
ATOM 908 C C . TYR A 1 114 ? -4.474 6.612 3.954 1.00 82.25 114 TYR A C 1
ATOM 910 O O . TYR A 1 114 ? -4.501 5.592 4.644 1.00 82.25 114 TYR A O 1
ATOM 918 N N . GLN A 1 115 ? -3.328 7.100 3.473 1.00 79.12 115 GLN A N 1
ATOM 919 C CA . GLN A 1 115 ? -2.023 6.509 3.784 1.00 79.12 115 GLN A CA 1
ATOM 920 C C . GLN A 1 115 ? -1.524 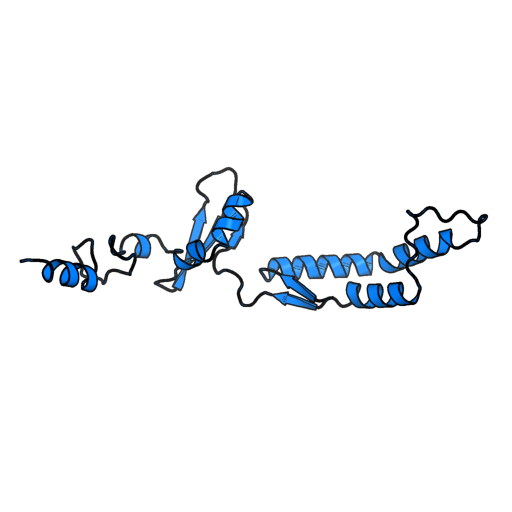6.855 5.195 1.00 79.12 115 GLN A C 1
ATOM 922 O O . GLN A 1 115 ? -0.560 6.249 5.670 1.00 79.12 115 GLN A O 1
ATOM 927 N N . SER A 1 116 ? -2.155 7.806 5.890 1.00 81.88 116 SER A N 1
ATOM 928 C CA . SER A 1 116 ? -1.741 8.191 7.236 1.00 81.88 116 SER A CA 1
ATOM 929 C C . SER A 1 116 ? -1.941 7.048 8.232 1.00 81.88 116 SER A C 1
ATOM 931 O O . SER A 1 116 ? -2.901 6.275 8.175 1.00 81.88 116 SER A O 1
ATOM 933 N N . GLN A 1 117 ? -1.043 6.958 9.212 1.00 77.69 117 GLN A N 1
ATOM 934 C CA . GLN A 1 117 ? -1.147 5.938 10.251 1.00 77.69 117 GLN A CA 1
ATOM 935 C C . GLN A 1 117 ? -2.425 6.090 11.088 1.00 77.69 117 GLN A C 1
ATOM 937 O O . GLN A 1 117 ? -2.930 5.103 11.613 1.00 77.69 117 GLN A O 1
ATOM 942 N N . GLU A 1 118 ? -2.964 7.305 11.189 1.00 82.69 118 GLU A N 1
ATOM 943 C CA . GLU A 1 118 ? -4.247 7.575 11.829 1.00 82.69 118 GLU A CA 1
ATOM 944 C C . GLU A 1 118 ? -5.402 6.912 11.071 1.00 82.69 118 GLU A C 1
ATOM 946 O O . GLU A 1 118 ? -6.141 6.129 11.667 1.00 82.69 118 GLU A O 1
ATOM 951 N N . SER A 1 119 ? -5.497 7.125 9.758 1.00 83.69 119 SER A N 1
ATOM 952 C CA . SER A 1 119 ? -6.516 6.497 8.910 1.00 83.69 119 SER A CA 1
ATOM 953 C C . SER A 1 119 ? -6.422 4.977 8.935 1.00 83.69 119 SER A C 1
ATOM 955 O O . SER A 1 119 ? -7.425 4.299 9.152 1.00 83.69 119 SER A O 1
ATOM 957 N N . GLN A 1 120 ? -5.210 4.427 8.822 1.00 79.69 120 GLN A N 1
ATOM 958 C CA . GLN A 1 120 ? -4.976 2.981 8.930 1.00 79.69 120 GLN A CA 1
ATOM 959 C C . GLN A 1 120 ? -5.435 2.435 10.289 1.00 79.69 120 GLN A C 1
ATOM 961 O O . GLN A 1 120 ? -6.074 1.388 10.382 1.00 79.69 120 GLN A O 1
ATOM 966 N N . ASN A 1 121 ? -5.147 3.172 11.363 1.00 79.25 121 ASN A N 1
ATOM 967 C CA . ASN A 1 121 ? -5.519 2.786 12.717 1.00 79.25 121 ASN A CA 1
ATOM 968 C C . ASN A 1 121 ? -7.021 2.896 12.989 1.00 79.25 121 ASN A C 1
ATOM 970 O O . ASN A 1 121 ? -7.511 2.188 13.874 1.00 79.25 121 ASN A O 1
ATOM 974 N N . ASN A 1 122 ? -7.715 3.763 12.256 1.00 83.12 122 ASN A N 1
ATOM 975 C CA . ASN A 1 122 ? -9.130 4.058 12.427 1.00 83.12 122 ASN A CA 1
ATOM 976 C C . ASN A 1 122 ? -10.034 3.376 11.400 1.00 83.12 122 ASN A C 1
ATOM 978 O O . ASN A 1 122 ? -11.252 3.449 11.558 1.00 83.12 122 ASN A O 1
ATOM 982 N N . TRP A 1 123 ? -9.479 2.663 10.418 1.00 86.31 123 TRP A N 1
ATOM 983 C CA . TRP A 1 123 ? -10.257 1.993 9.383 1.00 86.31 123 TRP A CA 1
ATOM 984 C C . TRP A 1 123 ? -11.150 0.880 9.938 1.00 86.31 123 TRP A C 1
ATOM 986 O O . TRP A 1 123 ? -10.694 -0.114 10.525 1.00 86.31 123 TRP A O 1
ATOM 996 N N . ARG A 1 124 ? -12.461 1.033 9.744 1.00 86.25 124 ARG A N 1
ATOM 997 C CA . ARG A 1 124 ? -13.490 0.181 10.348 1.00 86.25 124 ARG A CA 1
ATOM 998 C C . ARG A 1 124 ? -14.569 -0.176 9.329 1.00 86.25 124 ARG A C 1
ATOM 1000 O O . ARG A 1 124 ? -14.787 0.531 8.353 1.00 86.25 124 ARG A O 1
ATOM 1007 N N . CYS A 1 125 ? -15.235 -1.310 9.543 1.00 85.94 125 CYS A N 1
ATOM 1008 C CA . CYS A 1 125 ? -16.500 -1.580 8.865 1.00 85.94 125 CYS A CA 1
ATOM 1009 C C . CYS A 1 125 ? -17.634 -0.844 9.575 1.00 85.94 125 CYS A C 1
ATOM 1011 O O . CYS A 1 125 ? -17.549 -0.617 10.780 1.00 85.94 125 CYS A O 1
ATOM 1013 N N . THR A 1 126 ? -18.718 -0.564 8.854 1.00 84.00 126 THR A N 1
ATOM 1014 C CA . THR A 1 126 ? -19.903 0.133 9.382 1.00 84.00 126 THR A CA 1
ATOM 1015 C C . THR A 1 126 ? -20.455 -0.521 10.654 1.00 84.00 126 THR A C 1
ATOM 1017 O O . THR A 1 126 ? -20.886 0.154 11.582 1.00 84.00 126 THR A O 1
ATOM 1020 N N . GLU A 1 127 ? -20.395 -1.852 10.743 1.00 83.62 127 GLU A N 1
ATOM 1021 C CA . GLU A 1 127 ? -20.838 -2.582 11.934 1.00 83.62 127 GLU A CA 1
ATOM 1022 C C . GLU A 1 127 ? -19.919 -2.334 13.141 1.00 83.62 127 GLU A C 1
ATOM 1024 O O . GLU A 1 127 ? -20.398 -2.069 14.241 1.00 83.62 127 GLU A O 1
ATOM 1029 N N . CYS A 1 128 ? -18.598 -2.368 12.946 1.00 82.75 128 CYS A N 1
ATOM 1030 C CA . CYS A 1 128 ? -17.631 -2.092 14.010 1.00 82.75 128 CYS A CA 1
ATOM 1031 C C . CYS A 1 128 ? -17.578 -0.610 14.386 1.00 82.75 128 CYS A C 1
ATOM 1033 O O . CYS A 1 128 ? -17.278 -0.303 15.531 1.00 82.75 128 CYS A O 1
ATOM 1035 N N . GLU A 1 129 ? -17.863 0.289 13.447 1.00 83.50 129 GLU A N 1
ATOM 1036 C CA . GLU A 1 129 ? -17.983 1.727 13.686 1.00 83.50 129 GLU A CA 1
ATOM 1037 C C . GLU A 1 129 ? -19.173 2.046 14.596 1.00 83.50 129 GLU A C 1
ATOM 1039 O O . GLU A 1 129 ? -19.039 2.822 15.533 1.00 83.50 129 GLU A O 1
ATOM 1044 N N . SER A 1 130 ? -20.306 1.363 14.409 1.00 80.06 130 SER A N 1
ATOM 1045 C CA . SER A 1 130 ? -21.491 1.529 15.266 1.00 80.06 130 SER A CA 1
ATOM 1046 C C . SER A 1 130 ? -21.332 0.992 16.698 1.00 80.06 130 SER A C 1
ATOM 1048 O O . SER A 1 130 ? -22.234 1.145 17.517 1.00 80.06 130 SER A O 1
ATOM 1050 N N . ARG A 1 131 ? -20.208 0.332 17.002 1.00 78.50 131 ARG A N 1
ATOM 1051 C CA . ARG A 1 131 ? -19.943 -0.354 18.274 1.00 78.50 131 ARG A CA 1
ATOM 1052 C C . ARG A 1 131 ? -18.613 0.094 18.863 1.00 78.50 131 ARG A C 1
ATOM 1054 O O . ARG A 1 131 ? -17.749 -0.732 19.166 1.00 78.50 131 ARG A O 1
ATOM 1061 N N . ILE A 1 132 ? -18.438 1.403 18.988 1.00 80.88 132 ILE A N 1
ATOM 1062 C CA . ILE A 1 132 ? -17.250 2.005 19.592 1.00 80.88 132 ILE A CA 1
ATOM 1063 C C . ILE A 1 132 ? -17.621 2.805 20.831 1.00 80.88 132 ILE A C 1
ATOM 1065 O O . ILE A 1 132 ? -18.662 3.451 20.882 1.00 80.88 132 ILE A O 1
ATOM 1069 N N . CYS A 1 133 ? -16.741 2.771 21.824 1.00 77.44 133 CYS A N 1
ATOM 1070 C CA . CYS A 1 133 ? -16.833 3.640 22.983 1.00 77.44 133 CYS A CA 1
ATOM 1071 C C . CYS A 1 133 ? -16.554 5.086 22.557 1.00 77.44 133 CYS A C 1
ATOM 1073 O O . CYS A 1 133 ? -15.459 5.379 22.072 1.00 77.44 133 CYS A O 1
ATOM 1075 N N . GLU A 1 134 ? -17.490 6.003 22.803 1.00 77.31 134 GLU A N 1
ATOM 1076 C CA . GLU A 1 134 ? -17.326 7.429 22.467 1.00 77.31 134 GLU A CA 1
ATOM 1077 C C . GLU A 1 134 ? -16.173 8.095 23.240 1.00 77.31 134 GLU A C 1
ATOM 1079 O O . GLU A 1 134 ? -15.617 9.101 22.804 1.00 77.31 134 GLU A O 1
ATOM 1084 N N . CYS A 1 135 ? -15.785 7.529 24.387 1.00 76.50 135 CYS A N 1
ATOM 1085 C CA . CYS A 1 135 ? -14.745 8.089 25.246 1.00 76.50 135 CYS A CA 1
ATOM 1086 C C . CYS A 1 135 ? -13.317 7.685 24.836 1.00 76.50 135 CYS A C 1
ATOM 1088 O O . CYS A 1 135 ? -12.385 8.455 25.068 1.00 76.50 135 CYS A O 1
ATOM 1090 N N . CYS A 1 136 ? -13.113 6.484 24.286 1.00 76.94 136 CYS A N 1
ATOM 1091 C CA . CYS A 1 136 ? -11.765 5.953 24.024 1.00 76.94 136 CYS A CA 1
ATOM 1092 C C . CYS A 1 136 ? -11.577 5.307 22.644 1.00 76.94 136 CYS A C 1
ATOM 1094 O O . CYS A 1 136 ? -10.452 4.965 22.292 1.00 76.94 136 CYS A O 1
ATOM 1096 N N . GLY A 1 137 ? -12.641 5.141 21.855 1.00 74.69 137 GLY A N 1
ATOM 1097 C CA . GLY A 1 137 ? -12.574 4.575 20.504 1.00 74.69 137 GLY A CA 1
ATOM 1098 C C . GLY A 1 137 ? -12.358 3.057 20.443 1.00 74.69 137 GLY A C 1
ATOM 1099 O O . GLY A 1 137 ? -12.175 2.520 19.344 1.00 74.69 137 GLY A O 1
ATOM 1100 N N . GLU A 1 138 ? -12.387 2.367 21.587 1.00 79.38 138 GLU A N 1
ATOM 1101 C CA . GLU A 1 138 ? -12.296 0.905 21.686 1.00 79.38 138 GLU A CA 1
ATOM 1102 C C . GLU A 1 138 ? -13.621 0.214 21.335 1.00 79.38 138 GLU A C 1
ATOM 1104 O O . GLU A 1 138 ? -14.697 0.808 21.425 1.00 79.38 138 GLU A O 1
ATOM 1109 N N . LYS A 1 139 ? -13.540 -1.059 20.930 1.00 74.38 139 LYS A N 1
ATOM 1110 C CA . LYS A 1 139 ? -14.700 -1.870 20.531 1.00 74.38 139 LYS A CA 1
ATOM 1111 C C . LYS A 1 139 ? -15.611 -2.175 21.731 1.00 74.38 139 LYS A C 1
ATOM 1113 O O . LYS A 1 139 ? -15.145 -2.732 22.723 1.00 74.38 139 LYS A O 1
ATOM 1118 N N . LEU A 1 140 ? -16.908 -1.892 21.603 1.00 74.56 140 LEU A N 1
ATOM 1119 C CA . LEU A 1 140 ? -17.947 -2.311 22.552 1.00 74.56 140 LEU A CA 1
ATOM 1120 C C . LEU A 1 140 ? -18.278 -3.797 22.363 1.00 74.56 140 LEU A C 1
ATOM 1122 O O . LEU A 1 140 ? -18.267 -4.317 21.240 1.00 74.56 140 LEU A O 1
ATOM 1126 N N . THR A 1 141 ? -18.548 -4.498 23.461 1.00 71.38 141 THR A N 1
ATOM 1127 C CA . THR A 1 141 ? -18.897 -5.924 23.422 1.00 71.38 141 THR A CA 1
ATOM 1128 C C . THR A 1 141 ? -20.407 -6.117 23.273 1.00 71.38 141 THR A C 1
ATOM 1130 O O . THR A 1 141 ? -21.182 -5.205 23.529 1.00 71.38 141 THR A O 1
ATOM 1133 N N . ASP A 1 142 ? -20.835 -7.296 22.804 1.00 58.88 142 ASP A N 1
ATOM 1134 C CA . ASP A 1 142 ? -22.181 -7.584 22.259 1.00 58.88 142 ASP A CA 1
ATOM 1135 C C . ASP A 1 142 ? -23.395 -7.394 23.209 1.00 58.88 142 ASP A C 1
ATOM 1137 O O . ASP A 1 142 ? -24.495 -7.805 22.857 1.00 58.88 142 ASP A O 1
ATOM 1141 N N . ASN A 1 143 ? -23.246 -6.777 24.383 1.00 53.75 143 ASN A N 1
ATOM 1142 C CA . ASN A 1 143 ? -24.340 -6.519 25.333 1.00 53.75 143 ASN A CA 1
ATOM 1143 C C . ASN A 1 143 ? -24.316 -5.119 25.966 1.00 53.75 143 ASN A C 1
ATOM 1145 O O . ASN A 1 143 ? -25.014 -4.889 26.954 1.00 53.75 143 ASN A O 1
ATOM 1149 N N . ASP A 1 144 ? -23.535 -4.190 25.423 1.00 56.03 144 ASP A N 1
ATOM 1150 C CA . ASP A 1 144 ? -23.467 -2.841 25.966 1.00 56.03 144 ASP A CA 1
ATOM 1151 C C . ASP A 1 144 ? -24.591 -1.994 25.325 1.00 56.03 144 ASP A C 1
ATOM 1153 O O . ASP A 1 144 ? -24.423 -1.433 24.247 1.00 56.03 144 ASP A O 1
ATOM 1157 N N . ASP A 1 145 ? -25.751 -1.881 25.994 1.00 57.56 145 ASP A N 1
ATOM 1158 C CA . ASP A 1 145 ? -26.760 -0.819 25.739 1.00 57.56 145 ASP A CA 1
ATOM 1159 C C . ASP A 1 145 ? -26.198 0.591 26.071 1.00 57.56 145 ASP A C 1
ATOM 1161 O O . ASP A 1 145 ? -26.906 1.601 26.030 1.00 57.56 145 ASP A O 1
ATOM 1165 N N . GLU A 1 146 ? -24.920 0.657 26.443 1.00 63.97 146 GLU A N 1
ATOM 1166 C CA . GLU A 1 146 ? -24.206 1.835 26.899 1.00 63.97 146 GLU A CA 1
ATOM 1167 C C . GLU A 1 146 ? -23.264 2.353 25.805 1.00 63.97 146 GLU A C 1
ATOM 1169 O O . GLU A 1 146 ? -22.636 1.593 25.071 1.00 63.97 146 GLU A O 1
ATOM 1174 N N . THR A 1 147 ? -23.145 3.678 25.699 1.00 71.06 147 THR A N 1
ATOM 1175 C CA . THR A 1 147 ? -22.296 4.363 24.705 1.00 71.06 147 THR A CA 1
ATOM 1176 C C . THR A 1 147 ? -20.800 4.320 25.050 1.00 71.06 147 THR A C 1
ATOM 1178 O O . THR A 1 147 ? -19.957 4.831 24.307 1.00 71.06 147 THR A O 1
ATOM 1181 N N . GLU A 1 148 ? -20.445 3.727 26.191 1.00 72.62 148 GLU A N 1
ATOM 1182 C CA . GLU A 1 148 ? -19.101 3.710 26.763 1.00 72.62 148 GLU A CA 1
ATOM 1183 C C . GLU A 1 148 ? -18.698 2.283 27.152 1.00 72.62 148 GLU A C 1
ATOM 1185 O O . GLU A 1 148 ? -19.528 1.488 27.580 1.00 72.62 148 GLU A O 1
ATOM 1190 N N . CYS A 1 149 ? -17.413 1.943 27.014 1.00 76.38 149 CYS A N 1
ATOM 1191 C CA . CYS A 1 149 ? -16.917 0.626 27.414 1.00 76.38 149 CYS A CA 1
ATOM 1192 C C . CYS A 1 149 ? -16.827 0.491 28.943 1.00 76.38 149 CYS A C 1
ATOM 1194 O O . CYS A 1 149 ? -16.735 1.485 29.671 1.00 76.38 149 CYS A O 1
ATOM 1196 N N . ALA A 1 150 ? -16.766 -0.753 29.428 1.00 74.12 150 ALA A N 1
ATOM 1197 C CA . ALA A 1 150 ? -16.681 -1.075 30.856 1.00 74.12 150 ALA A CA 1
ATOM 1198 C C . ALA A 1 150 ? -15.557 -0.323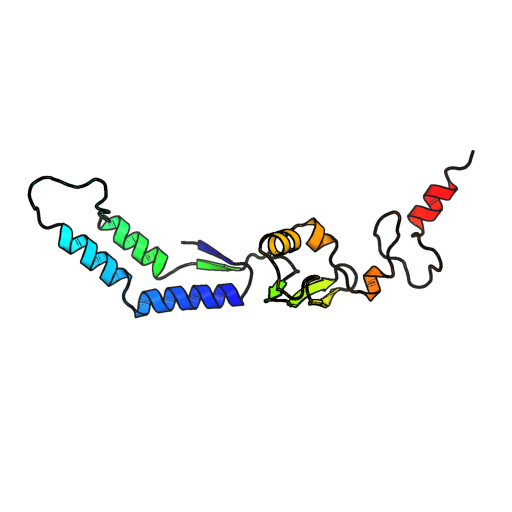 31.600 1.00 74.12 150 ALA A C 1
ATOM 1200 O O . ALA A 1 150 ? -15.749 0.114 32.738 1.00 74.12 150 ALA A O 1
ATOM 1201 N N . ASP A 1 151 ? -14.408 -0.115 30.954 1.00 76.00 151 ASP A N 1
ATOM 1202 C CA . ASP A 1 151 ? -13.269 0.603 31.540 1.00 76.00 151 ASP A CA 1
ATOM 1203 C C . ASP A 1 151 ? -13.546 2.112 31.697 1.00 76.00 151 ASP A C 1
ATOM 1205 O O . ASP A 1 151 ? -13.182 2.725 32.704 1.00 76.00 151 ASP A O 1
ATOM 1209 N N . CYS A 1 152 ? -14.241 2.729 30.736 1.00 77.44 152 CYS A N 1
ATOM 1210 C CA . CYS A 1 152 ? -14.633 4.143 30.796 1.00 77.44 152 CYS A CA 1
ATOM 1211 C C . CYS A 1 152 ? -15.761 4.388 31.811 1.00 77.44 152 CYS A C 1
ATOM 1213 O O . CYS A 1 152 ? -15.753 5.387 32.533 1.00 77.44 152 CYS A O 1
ATOM 1215 N N . LEU A 1 153 ? -16.693 3.443 31.928 1.00 75.25 153 LEU A N 1
ATOM 1216 C CA . LEU A 1 153 ? -17.781 3.503 32.903 1.00 75.25 153 LEU A CA 1
ATOM 1217 C C . LEU A 1 153 ? -17.274 3.377 34.344 1.00 75.25 153 LEU A C 1
ATOM 1219 O O . LEU A 1 153 ? -17.669 4.146 35.224 1.00 75.25 153 LEU A O 1
ATOM 1223 N N . THR A 1 154 ? -16.362 2.435 34.593 1.00 73.88 154 THR A N 1
ATOM 1224 C CA . THR A 1 154 ? -15.776 2.218 35.925 1.00 73.88 154 THR A CA 1
ATOM 1225 C C . THR A 1 154 ? -14.899 3.387 36.364 1.00 73.88 154 THR A C 1
ATOM 1227 O O . THR A 1 154 ? -15.017 3.844 37.501 1.00 73.88 154 THR A O 1
ATOM 1230 N N . SER A 1 155 ? -14.108 3.963 35.459 1.00 70.69 155 SER A N 1
ATOM 1231 C CA . SER A 1 155 ? -13.279 5.136 35.767 1.00 70.69 155 SER A CA 1
ATOM 1232 C C . SER A 1 155 ? -14.096 6.403 36.062 1.00 70.69 155 SER A C 1
ATOM 1234 O O . SER A 1 155 ? -13.675 7.217 36.883 1.00 70.69 155 SER A O 1
ATOM 1236 N N . LYS A 1 156 ? -15.302 6.560 35.499 1.00 64.56 156 LYS A N 1
ATOM 1237 C CA . LYS A 1 156 ? -16.238 7.628 35.907 1.00 64.56 156 LYS A CA 1
ATOM 1238 C C . LYS A 1 156 ? -16.893 7.373 37.264 1.00 64.56 156 LYS A C 1
ATOM 1240 O O . LYS A 1 156 ? -17.175 8.327 37.990 1.00 64.56 156 LYS A O 1
ATOM 1245 N N . ALA A 1 157 ? -17.132 6.112 37.624 1.00 60.62 157 ALA A N 1
ATOM 1246 C CA . ALA A 1 157 ? -17.725 5.752 38.911 1.00 60.62 157 ALA A CA 1
ATOM 1247 C C . ALA A 1 157 ? -16.783 6.030 40.098 1.00 60.62 157 ALA A C 1
ATOM 1249 O O . ALA A 1 157 ? -17.257 6.346 41.190 1.00 60.62 157 ALA A O 1
ATOM 1250 N N . GLU A 1 158 ? -15.466 5.972 39.881 1.00 56.75 158 GLU A N 1
ATOM 1251 C CA . GLU A 1 158 ? -14.449 6.259 40.903 1.00 56.75 158 GLU A CA 1
ATOM 1252 C C . GLU A 1 158 ? -14.237 7.764 41.160 1.00 56.75 158 GLU A C 1
ATOM 1254 O O . GLU A 1 158 ? -13.686 8.148 42.193 1.00 56.75 158 GLU A O 1
ATOM 1259 N N . VAL A 1 159 ? -14.746 8.642 40.286 1.00 54.78 159 VAL A N 1
ATOM 1260 C CA . VAL A 1 159 ? -14.724 10.104 40.466 1.00 54.78 159 VAL A CA 1
ATOM 1261 C C . VAL A 1 159 ? -16.055 10.584 41.060 1.00 54.78 159 VAL A C 1
ATOM 1263 O O . VAL A 1 159 ? -16.794 11.367 40.466 1.00 54.78 159 VAL A O 1
ATOM 1266 N N . LYS A 1 160 ? -16.387 10.116 42.263 1.00 39.81 160 LYS A N 1
ATOM 1267 C CA . LYS A 1 160 ? -17.436 10.719 43.103 1.00 39.81 160 LYS A CA 1
ATOM 1268 C C . LYS A 1 160 ? -16.908 10.948 44.525 1.00 39.81 160 LYS A C 1
ATOM 1270 O O . LYS A 1 160 ? -16.844 9.982 45.285 1.00 39.81 160 LYS A O 1
ATOM 1275 N N . PRO A 1 161 ? -16.527 12.185 44.898 1.00 49.06 161 PRO A N 1
ATOM 1276 C CA . PRO A 1 161 ? -16.545 12.608 46.296 1.00 49.06 161 PRO A CA 1
ATOM 1277 C C . PRO A 1 161 ? -17.981 12.806 46.807 1.00 49.06 161 PRO A C 1
ATOM 1279 O O . PRO A 1 161 ? -18.855 13.220 46.009 1.00 49.06 161 PRO A O 1
#

Secondary structure (DSSP, 8-state):
-EEEESSHHHHHHHHHHHHHHHHTTHHHHHHHHHHHTTS--TT---TT-----HHHHHHHHHHHHS-EEEE-TT--S-EEETTEEEEE-TTT--EEEEE-SSTT---HHHHHHHHSHHHHHH---HHHHTTB-TTT-PBPPTT--SSS-HHHHHHHHT---

Sequence (161 aa):
MKIIVANQAEKDLITRLFNAMHEFGILEYIHKETTKDTSPRDGTVNDDDFIIWSNEADILREEICYPRIEIDKNESDIKVEGELVTGTCRFCGITTRGIGEDSEGCTYEEYVDYQSQESQNNWRCTECESRICECCGEKLTDNDDETECADCLTSKAEVKP